Protein AF-A0AAD4NHD4-F1 (afdb_monomer_lite)

pLDDT: mean 84.61, std 11.79, range [45.31, 96.38]

Secondary structure (DSSP, 8-state):
----EEEEEE-TTTEEEETTEEEESSS--EE--HHHHHHTT-EEEEEE--STTHHHHHHHHS-HHHHHT-SEEEEES-HHHHHHHHHHHHH----

Sequence (95 aa):
MVLKHLIITIDKGKYKWKNGNTAFKNEQADFQIEPLLDLVGVQRQVIETERANHAFDLIKEMDAREWTSYDGLISVGGDRLFNEVLSSAVDRQTL

Organism: NCBI:txid166010

Structure (mmCIF, N/CA/C/O backbone):
data_AF-A0AAD4NHD4-F1
#
_entry.id   AF-A0AAD4NHD4-F1
#
loop_
_atom_site.group_PDB
_atom_site.id
_atom_site.type_symbol
_atom_site.label_atom_id
_atom_site.label_alt_id
_atom_site.label_comp_id
_atom_site.label_asym_id
_atom_site.label_entity_id
_atom_site.label_seq_id
_atom_site.pdbx_PDB_ins_code
_atom_site.Cartn_x
_atom_site.Cartn_y
_atom_site.Cartn_z
_atom_site.occupancy
_atom_site.B_iso_or_equiv
_atom_site.auth_seq_id
_atom_site.auth_comp_id
_atom_site.auth_asym_id
_atom_site.auth_atom_id
_atom_site.pdbx_PDB_model_num
ATOM 1 N N . MET A 1 1 ? -20.891 -6.177 -0.219 1.00 54.34 1 MET A N 1
ATOM 2 C CA . MET A 1 1 ? -19.486 -6.515 0.086 1.00 54.34 1 MET A CA 1
ATOM 3 C C . MET A 1 1 ? -18.931 -5.371 0.917 1.00 54.34 1 MET A C 1
ATOM 5 O O . MET A 1 1 ? -19.116 -4.235 0.505 1.00 54.34 1 MET A O 1
ATOM 9 N N . VAL A 1 2 ? -18.381 -5.638 2.101 1.00 66.56 2 VAL A N 1
ATOM 10 C CA . VAL A 1 2 ? -17.737 -4.611 2.941 1.00 66.56 2 VAL A CA 1
ATOM 11 C C . VAL A 1 2 ? -16.240 -4.852 2.814 1.00 66.56 2 VAL A C 1
ATOM 13 O O . VAL A 1 2 ? -15.817 -5.976 3.069 1.00 66.56 2 VAL A O 1
ATOM 16 N N . LEU A 1 3 ? -15.479 -3.847 2.372 1.00 74.44 3 LEU A N 1
ATOM 17 C CA . LEU A 1 3 ? -14.015 -3.909 2.345 1.00 74.44 3 LEU A CA 1
ATOM 18 C C . LEU A 1 3 ? -13.525 -4.047 3.792 1.00 74.44 3 LEU A C 1
ATOM 20 O O . LEU A 1 3 ? -13.947 -3.271 4.646 1.00 74.44 3 LEU A O 1
ATOM 24 N N . LYS A 1 4 ? -12.689 -5.039 4.082 1.00 79.81 4 LYS A N 1
ATOM 25 C CA . LYS A 1 4 ? -12.180 -5.333 5.426 1.00 79.81 4 LYS A CA 1
ATOM 26 C C . LYS A 1 4 ? -10.669 -5.187 5.520 1.00 79.81 4 LYS A C 1
ATOM 28 O O . LYS A 1 4 ? -10.207 -4.777 6.577 1.00 79.81 4 LYS A O 1
ATOM 33 N N . HIS A 1 5 ? -9.926 -5.477 4.452 1.00 87.69 5 HIS A N 1
ATOM 34 C CA . HIS A 1 5 ? -8.462 -5.457 4.439 1.00 87.69 5 HIS A CA 1
ATOM 35 C C . HIS A 1 5 ? -7.940 -4.736 3.192 1.00 87.69 5 HIS A C 1
ATOM 37 O O . HIS A 1 5 ? -8.145 -5.200 2.075 1.00 87.69 5 HIS A O 1
ATOM 43 N N . LEU A 1 6 ? -7.252 -3.606 3.368 1.00 88.56 6 LEU A N 1
ATOM 44 C CA . LEU A 1 6 ? -6.705 -2.800 2.268 1.00 88.56 6 LEU A CA 1
ATOM 45 C C . LEU A 1 6 ? -5.181 -2.655 2.365 1.00 88.56 6 LEU A C 1
ATOM 47 O O . LEU A 1 6 ? -4.634 -2.569 3.462 1.00 88.56 6 LEU A O 1
ATOM 51 N N . ILE A 1 7 ? -4.497 -2.523 1.230 1.00 90.00 7 ILE A N 1
ATOM 52 C CA . ILE A 1 7 ? -3.116 -2.013 1.194 1.00 90.00 7 ILE A CA 1
ATOM 53 C C . ILE A 1 7 ? -3.148 -0.543 0.789 1.00 90.00 7 ILE A C 1
ATOM 55 O O . ILE A 1 7 ? -3.789 -0.178 -0.195 1.00 90.00 7 ILE A O 1
ATOM 59 N N . ILE A 1 8 ? -2.423 0.298 1.521 1.00 89.88 8 ILE A N 1
ATOM 60 C CA . ILE A 1 8 ? -2.262 1.724 1.239 1.00 89.88 8 ILE A CA 1
ATOM 61 C C . ILE A 1 8 ? -0.795 1.991 0.909 1.00 89.88 8 ILE A C 1
ATOM 63 O O . ILE A 1 8 ? 0.061 1.935 1.789 1.00 89.88 8 ILE A O 1
ATOM 67 N N . THR A 1 9 ? -0.499 2.315 -0.346 1.00 89.94 9 THR A N 1
ATOM 68 C CA . THR A 1 9 ? 0.842 2.731 -0.778 1.00 89.94 9 THR A CA 1
ATOM 69 C C . THR A 1 9 ? 0.948 4.251 -0.777 1.00 89.94 9 THR A C 1
ATOM 71 O O . THR A 1 9 ? 0.084 4.922 -1.343 1.00 89.94 9 THR A O 1
ATOM 74 N N . ILE A 1 10 ? 2.013 4.796 -0.197 1.00 90.50 10 ILE A N 1
ATOM 75 C CA . ILE A 1 10 ? 2.215 6.236 -0.017 1.00 90.50 10 ILE A CA 1
ATOM 76 C C . ILE A 1 10 ? 3.521 6.663 -0.682 1.00 90.50 10 ILE A C 1
ATOM 78 O O . ILE A 1 10 ? 4.577 6.107 -0.381 1.00 90.50 10 ILE A O 1
ATOM 82 N N . ASP A 1 11 ? 3.471 7.694 -1.533 1.00 90.12 11 ASP A N 1
ATOM 83 C CA . ASP A 1 11 ? 4.672 8.317 -2.100 1.00 90.12 11 ASP A CA 1
ATOM 84 C C . ASP A 1 11 ? 5.419 9.054 -0.986 1.00 90.12 11 ASP A C 1
ATOM 86 O O . ASP A 1 11 ? 5.158 10.231 -0.713 1.00 90.12 11 ASP A O 1
ATOM 90 N N . LYS A 1 12 ? 6.382 8.369 -0.357 1.00 85.69 12 LYS A N 1
ATOM 91 C CA . LYS A 1 12 ? 7.218 8.936 0.707 1.00 85.69 12 LYS A CA 1
ATOM 92 C C . LYS A 1 12 ? 7.933 10.190 0.238 1.00 85.69 12 LYS A C 1
ATOM 94 O O . LYS A 1 12 ? 8.309 10.991 1.075 1.00 85.69 12 LYS A O 1
ATOM 99 N N . GLY A 1 13 ? 8.184 10.393 -1.057 1.00 83.56 13 GLY A N 1
ATOM 100 C CA . GLY A 1 13 ? 8.821 11.590 -1.611 1.00 83.56 13 GLY A CA 1
ATOM 101 C C . GLY A 1 13 ? 7.981 12.856 -1.441 1.00 83.56 13 GLY A C 1
ATOM 102 O O . GLY A 1 13 ? 8.553 13.930 -1.247 1.00 83.56 13 GLY A O 1
ATOM 103 N N . LYS A 1 14 ? 6.651 12.716 -1.419 1.00 81.69 14 LYS A N 1
ATOM 104 C CA . LYS A 1 14 ? 5.686 13.825 -1.343 1.00 81.69 14 LYS A CA 1
ATOM 105 C C . LYS A 1 14 ? 4.877 13.857 -0.051 1.00 81.69 14 LYS A C 1
ATOM 107 O O . LYS A 1 14 ? 4.583 14.943 0.441 1.00 81.69 14 LYS A O 1
ATOM 112 N N . TYR A 1 15 ? 4.570 12.696 0.512 1.00 85.12 15 TYR A N 1
ATOM 113 C CA . TYR A 1 15 ? 3.688 12.530 1.660 1.00 85.12 15 TYR A CA 1
ATOM 114 C C . TYR A 1 15 ? 4.402 11.824 2.818 1.00 85.12 15 TYR A C 1
ATOM 116 O O . TYR A 1 15 ? 5.444 11.191 2.638 1.00 85.12 15 TYR A O 1
ATOM 124 N N . LYS A 1 16 ? 3.855 11.956 4.026 1.00 78.50 16 LYS A N 1
ATOM 125 C CA . LYS A 1 16 ? 4.257 11.202 5.221 1.00 78.50 16 LYS A CA 1
ATOM 126 C C . LYS A 1 16 ? 3.020 10.701 5.948 1.00 78.50 16 LYS A C 1
ATOM 128 O O . LYS A 1 16 ? 2.068 11.468 6.097 1.00 78.50 16 LYS A O 1
ATOM 133 N N . TRP A 1 17 ? 3.075 9.474 6.459 1.00 79.75 17 TRP A N 1
ATOM 134 C CA . TRP A 1 17 ? 2.082 8.986 7.410 1.00 79.75 17 TRP A CA 1
ATOM 135 C C . TRP A 1 17 ? 2.462 9.405 8.834 1.00 79.75 17 TRP A C 1
ATOM 137 O O . TRP A 1 17 ? 3.565 9.118 9.304 1.00 79.75 17 TRP A O 1
ATOM 147 N N . LYS A 1 18 ? 1.576 10.117 9.534 1.00 74.25 18 LYS A N 1
ATOM 148 C CA . LYS A 1 18 ? 1.786 10.550 10.924 1.00 74.25 18 LYS A CA 1
ATOM 149 C C . LYS A 1 18 ? 0.480 10.509 11.707 1.00 74.25 18 LYS A C 1
ATOM 151 O O . LYS A 1 18 ? -0.459 11.203 11.337 1.00 74.25 18 LYS A O 1
A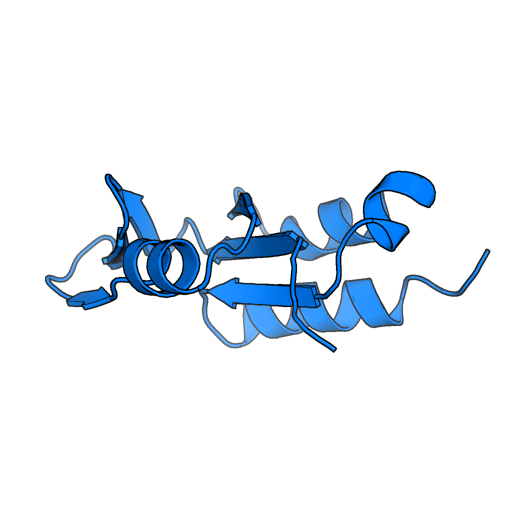TOM 156 N N . ASN A 1 19 ? 0.460 9.795 12.835 1.00 70.50 19 ASN A N 1
ATOM 157 C CA . ASN A 1 19 ? -0.627 9.833 13.826 1.00 70.50 19 ASN A CA 1
ATOM 158 C C . ASN A 1 19 ? -2.055 9.760 13.233 1.00 70.50 19 ASN A C 1
ATOM 160 O O . ASN A 1 19 ? -2.901 10.540 13.663 1.00 70.50 19 ASN A O 1
ATOM 164 N N . GLY A 1 20 ? -2.345 8.933 12.224 1.00 66.00 20 GLY A N 1
ATOM 165 C CA . GLY A 1 20 ? -3.673 8.972 11.584 1.00 66.00 20 GL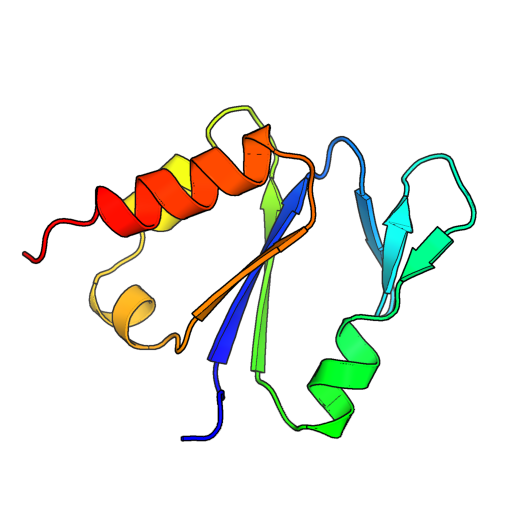Y A CA 1
ATOM 166 C C . GLY A 1 20 ? -3.722 9.568 10.182 1.00 66.00 20 GLY A C 1
ATOM 167 O O . GLY A 1 20 ? -4.684 9.376 9.440 1.00 66.00 20 GLY A O 1
ATOM 168 N N . ASN A 1 21 ? -2.730 10.377 9.823 1.00 66.25 21 ASN A N 1
ATOM 169 C CA . ASN A 1 21 ? -2.896 11.351 8.755 1.00 66.25 21 ASN A CA 1
ATOM 170 C C . ASN A 1 21 ? -1.828 11.207 7.687 1.00 66.25 21 ASN A C 1
ATOM 172 O O . ASN A 1 21 ? -0.647 11.002 7.974 1.00 66.25 21 ASN A O 1
ATOM 176 N N . THR A 1 22 ? -2.263 11.381 6.442 1.00 73.38 22 THR A N 1
ATOM 177 C CA . THR A 1 22 ? -1.346 11.638 5.342 1.00 73.38 22 THR A CA 1
ATOM 178 C C . THR A 1 22 ? -1.158 13.143 5.252 1.00 73.38 22 THR A C 1
ATOM 180 O O . THR A 1 22 ? -2.104 13.876 4.963 1.00 73.38 22 THR A O 1
ATOM 183 N N . ALA A 1 23 ? 0.070 13.591 5.483 1.00 66.88 23 ALA A N 1
ATOM 184 C CA . ALA A 1 23 ? 0.451 14.989 5.351 1.00 66.88 23 ALA A CA 1
ATOM 185 C C . ALA A 1 23 ? 1.394 15.166 4.163 1.00 66.88 23 ALA A C 1
ATOM 187 O O . ALA A 1 23 ? 2.296 14.344 3.959 1.00 66.88 23 ALA A O 1
ATOM 188 N N . PHE A 1 24 ? 1.245 16.256 3.411 1.00 70.88 24 PHE A N 1
ATOM 189 C CA . PHE A 1 24 ? 2.298 16.678 2.489 1.00 70.88 24 PHE A CA 1
ATOM 190 C C . PHE A 1 24 ? 3.579 16.976 3.272 1.00 70.88 24 PHE A C 1
ATOM 192 O O . PHE A 1 24 ? 3.562 17.528 4.371 1.00 70.88 24 PHE A O 1
ATOM 199 N N . LYS A 1 25 ? 4.733 16.624 2.704 1.00 72.56 25 LYS A N 1
ATOM 200 C CA . LYS A 1 25 ? 6.029 16.806 3.369 1.00 72.56 25 LYS A CA 1
ATOM 201 C C . LYS A 1 25 ? 6.349 18.261 3.717 1.00 72.56 25 LYS A C 1
ATOM 203 O O . LYS A 1 25 ? 7.037 18.477 4.713 1.00 72.56 25 LYS A O 1
ATOM 208 N N . ASN A 1 26 ? 5.868 19.206 2.908 1.00 67.12 26 ASN A N 1
ATOM 209 C CA . ASN A 1 26 ? 6.249 20.619 2.960 1.00 67.12 26 ASN A CA 1
ATOM 210 C C . ASN A 1 26 ? 5.046 21.580 3.084 1.00 67.12 26 ASN A C 1
ATOM 212 O O . ASN A 1 26 ? 5.248 22.788 3.024 1.00 67.12 26 ASN A O 1
ATOM 216 N N . GLU A 1 27 ? 3.817 21.079 3.247 1.00 64.19 27 GLU A N 1
ATOM 217 C CA . GLU A 1 27 ? 2.590 21.894 3.278 1.00 64.19 27 GLU A CA 1
ATOM 218 C C . GLU A 1 27 ? 1.630 21.419 4.379 1.00 64.19 27 GLU A C 1
ATOM 220 O O . GLU A 1 27 ? 1.622 20.244 4.744 1.00 64.19 27 GLU A O 1
ATOM 225 N N . GLN A 1 28 ? 0.795 22.328 4.894 1.00 57.47 28 GLN A N 1
ATOM 226 C CA . GLN A 1 28 ? -0.250 22.051 5.893 1.00 57.47 28 GLN A CA 1
ATOM 227 C C . GLN A 1 28 ? -1.540 21.541 5.241 1.00 57.47 28 GLN A C 1
ATOM 229 O O . GLN A 1 28 ? -2.610 22.126 5.394 1.00 57.47 28 GLN A O 1
ATOM 234 N N . ALA A 1 29 ? -1.442 20.445 4.499 1.00 59.72 29 ALA A N 1
ATOM 235 C CA . ALA A 1 29 ? -2.610 19.684 4.085 1.00 59.72 29 ALA A CA 1
ATOM 236 C C . ALA A 1 29 ? -2.548 18.317 4.771 1.00 59.72 29 ALA A C 1
ATOM 238 O O . ALA A 1 29 ? -1.840 17.414 4.324 1.00 59.72 29 ALA A O 1
ATOM 239 N N . ASP A 1 30 ? -3.276 18.210 5.884 1.00 63.22 30 ASP A N 1
ATOM 240 C CA . ASP A 1 30 ? -3.527 16.960 6.597 1.00 63.22 30 ASP A CA 1
ATOM 241 C C . ASP A 1 30 ? -4.820 16.361 6.043 1.00 63.22 30 ASP A C 1
ATOM 243 O O . ASP A 1 30 ? -5.924 16.764 6.414 1.00 63.22 30 ASP A O 1
ATOM 247 N N . PHE A 1 31 ? -4.693 15.405 5.125 1.00 67.44 31 PHE A N 1
ATOM 248 C CA . PHE A 1 31 ? -5.834 14.604 4.705 1.00 67.44 31 PHE A CA 1
ATOM 249 C C . PHE A 1 31 ? -5.930 13.374 5.612 1.00 67.44 31 PHE A C 1
ATOM 251 O O . PHE A 1 31 ? -5.020 12.538 5.681 1.00 67.44 31 PHE A O 1
ATOM 258 N N . GLN A 1 32 ? -7.035 13.291 6.350 1.00 72.88 32 GLN A N 1
ATOM 259 C CA . GLN A 1 32 ? -7.245 12.270 7.371 1.00 72.88 32 GLN A CA 1
ATOM 260 C C . GLN A 1 32 ? -7.891 11.023 6.758 1.00 72.88 32 GLN A C 1
ATOM 262 O O . GLN A 1 32 ? -9.113 10.911 6.689 1.00 72.88 32 GLN A O 1
ATOM 267 N N . ILE A 1 33 ? -7.067 10.084 6.29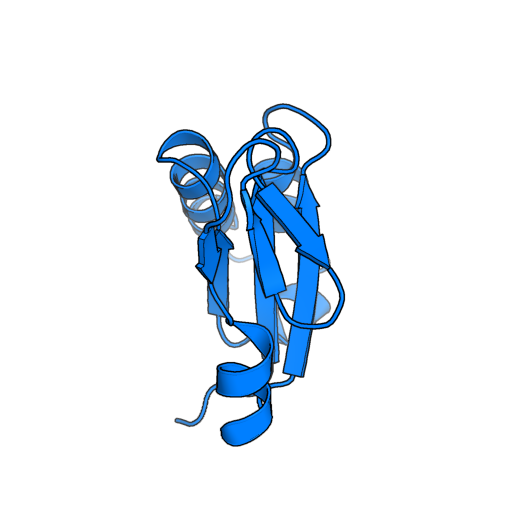2 1.00 77.69 33 ILE A N 1
ATOM 268 C CA . ILE A 1 33 ? -7.550 8.799 5.761 1.00 77.69 33 ILE A CA 1
ATOM 269 C C . ILE A 1 33 ? -7.813 7.805 6.895 1.00 77.69 33 ILE A C 1
ATOM 271 O O . ILE A 1 33 ? -8.825 7.110 6.865 1.00 77.69 33 ILE A O 1
ATOM 275 N N . GLU A 1 34 ? -6.942 7.731 7.907 1.00 77.19 34 GLU A N 1
ATOM 276 C CA . GLU A 1 34 ? -7.055 6.713 8.960 1.00 77.19 34 GLU A CA 1
ATOM 277 C C . GLU A 1 34 ? -8.340 6.846 9.788 1.00 77.19 34 GLU A C 1
ATOM 279 O O . GLU A 1 34 ? -9.029 5.837 9.909 1.00 77.19 34 GLU A O 1
ATOM 284 N N . PRO A 1 35 ? -8.764 8.041 10.259 1.00 81.69 35 PRO A N 1
ATOM 285 C CA . PRO A 1 35 ? -9.999 8.164 11.034 1.00 81.69 35 PRO A CA 1
ATOM 286 C C . PRO A 1 35 ? -11.244 7.746 10.249 1.00 81.69 35 PRO A C 1
ATOM 288 O O . PRO A 1 35 ? -12.181 7.195 10.822 1.00 81.69 35 PRO A O 1
ATOM 291 N N . LEU A 1 36 ? -11.256 7.976 8.930 1.00 82.38 36 LEU A N 1
ATOM 292 C CA . LEU A 1 36 ? -12.343 7.526 8.066 1.00 82.38 36 LEU A CA 1
ATOM 293 C C . LEU A 1 36 ? -12.372 5.998 7.984 1.00 82.38 36 LEU A C 1
ATOM 295 O O . LEU A 1 36 ? -13.441 5.406 8.105 1.00 82.38 36 LEU A O 1
ATOM 299 N N . LEU A 1 37 ? -11.209 5.368 7.799 1.00 83.81 37 LEU A N 1
ATOM 300 C CA . LEU A 1 37 ? -11.079 3.912 7.748 1.00 83.81 37 LEU A CA 1
ATOM 301 C C . LEU A 1 37 ? -11.384 3.257 9.103 1.00 83.81 37 LEU A C 1
ATOM 303 O O . LEU A 1 37 ? -12.033 2.214 9.137 1.00 83.81 37 LEU A O 1
ATOM 307 N N . ASP A 1 38 ? -10.985 3.882 10.210 1.00 84.94 38 ASP A N 1
ATOM 308 C CA . ASP A 1 38 ? -11.300 3.434 11.567 1.00 84.94 38 ASP A CA 1
ATOM 309 C C . ASP A 1 38 ? -12.802 3.507 11.847 1.00 84.94 38 ASP A C 1
ATOM 311 O O . ASP A 1 38 ? -13.372 2.554 12.378 1.00 84.94 38 ASP A O 1
ATOM 315 N N . LEU A 1 39 ? -13.466 4.593 11.429 1.00 86.44 39 LEU A N 1
ATOM 316 C CA . LEU A 1 39 ? -14.912 4.764 11.589 1.00 86.44 39 LEU A CA 1
ATOM 317 C C . LEU A 1 39 ? -15.705 3.631 10.924 1.00 86.44 39 LEU A C 1
ATOM 319 O O . LEU A 1 39 ? -16.749 3.226 11.435 1.00 86.44 39 LEU A O 1
ATOM 323 N N . VAL A 1 40 ? -15.211 3.112 9.797 1.00 86.94 40 VAL A N 1
ATOM 324 C CA . VAL A 1 40 ? -15.846 2.005 9.067 1.00 86.94 40 VAL A CA 1
ATOM 325 C C . VAL A 1 40 ? -15.264 0.626 9.410 1.00 86.94 40 VAL A C 1
ATOM 327 O O . VAL A 1 40 ? -15.717 -0.375 8.858 1.00 86.94 40 VAL A O 1
ATOM 330 N N . GLY A 1 41 ? -14.298 0.549 10.332 1.00 87.12 41 GLY A N 1
ATOM 331 C CA . GLY A 1 41 ? -13.705 -0.707 10.799 1.00 87.12 41 GLY A CA 1
ATOM 332 C C . GLY A 1 41 ? -12.820 -1.420 9.771 1.00 87.12 41 GLY A C 1
ATOM 333 O O . GLY A 1 41 ? -12.753 -2.649 9.772 1.00 87.12 41 GLY A O 1
ATOM 334 N N . VAL A 1 42 ? -12.156 -0.674 8.885 1.00 89.62 42 VAL A N 1
ATOM 335 C CA . VAL A 1 42 ? -11.272 -1.223 7.847 1.00 89.62 42 VAL A CA 1
ATOM 336 C C . VAL A 1 42 ? -9.869 -1.473 8.405 1.00 89.62 42 VAL A C 1
ATOM 338 O O . VAL A 1 42 ? -9.191 -0.568 8.905 1.00 89.62 42 VAL A O 1
ATOM 341 N N . GLN A 1 43 ? -9.397 -2.711 8.270 1.00 89.81 43 GLN A N 1
ATOM 342 C CA . GLN A 1 43 ? -8.002 -3.068 8.498 1.00 89.81 43 GLN A CA 1
ATOM 343 C C . GLN A 1 43 ? -7.157 -2.673 7.287 1.00 89.81 43 GLN A C 1
ATOM 345 O O . GLN A 1 43 ? -7.608 -2.712 6.141 1.00 89.81 43 GLN A O 1
ATOM 350 N N . ARG A 1 44 ? -5.913 -2.269 7.540 1.00 90.44 44 ARG A N 1
ATOM 351 C CA . ARG A 1 44 ? -5.034 -1.725 6.510 1.00 90.44 44 ARG A CA 1
ATOM 352 C C . ARG A 1 44 ? -3.572 -2.038 6.778 1.00 90.44 44 ARG A C 1
ATOM 354 O O . ARG A 1 44 ? -3.134 -1.992 7.925 1.00 90.44 44 ARG A O 1
ATOM 361 N N . GLN A 1 45 ? -2.824 -2.268 5.707 1.00 91.31 45 GLN A N 1
ATOM 362 C CA . GLN A 1 45 ? -1.367 -2.242 5.703 1.00 91.31 45 GLN A CA 1
ATOM 363 C C . GLN A 1 45 ? -0.909 -0.952 5.022 1.00 91.31 45 GLN A C 1
ATOM 365 O O . GLN A 1 45 ? -1.267 -0.696 3.875 1.00 91.31 45 GLN A O 1
ATOM 370 N N . VAL A 1 46 ? -0.126 -0.133 5.723 1.00 90.25 46 VAL A N 1
ATOM 371 C CA . VAL A 1 46 ? 0.413 1.121 5.179 1.00 90.25 46 VAL A CA 1
ATOM 372 C C . VAL A 1 46 ? 1.862 0.913 4.754 1.00 90.25 46 VAL A C 1
ATOM 374 O O . VAL A 1 46 ? 2.674 0.413 5.529 1.00 90.25 46 VAL A O 1
ATOM 377 N N . ILE A 1 47 ? 2.181 1.309 3.524 1.00 91.38 47 ILE A N 1
ATOM 378 C CA . ILE A 1 47 ? 3.481 1.103 2.888 1.00 91.38 47 ILE A CA 1
ATOM 379 C C . ILE A 1 47 ? 3.978 2.434 2.332 1.00 91.38 47 ILE A C 1
ATOM 381 O O . ILE A 1 47 ? 3.418 2.971 1.379 1.00 91.38 47 ILE A O 1
ATOM 385 N N . GLU A 1 48 ? 5.065 2.959 2.888 1.00 92.12 48 GLU A N 1
ATOM 386 C CA . GLU A 1 48 ? 5.745 4.131 2.332 1.00 92.12 48 GLU A CA 1
ATOM 387 C C . GLU A 1 48 ? 6.769 3.705 1.266 1.00 92.12 48 GLU A C 1
ATOM 389 O O . GLU A 1 48 ? 7.662 2.897 1.523 1.00 92.12 48 GLU A O 1
ATOM 394 N N . THR A 1 49 ? 6.675 4.250 0.052 1.00 93.62 49 THR A N 1
ATOM 395 C CA . THR A 1 49 ? 7.570 3.875 -1.050 1.00 93.62 49 THR A CA 1
ATOM 396 C C . THR A 1 49 ? 8.957 4.493 -0.888 1.00 93.62 49 THR A C 1
ATOM 398 O O . THR A 1 49 ? 9.066 5.702 -0.709 1.00 93.62 49 THR A O 1
ATOM 401 N N . GLU A 1 50 ? 10.036 3.726 -1.036 1.00 93.12 50 GLU A N 1
ATOM 402 C CA . GLU A 1 50 ? 11.393 4.236 -0.782 1.00 93.12 50 GLU A CA 1
ATOM 403 C C . GLU A 1 50 ? 12.157 4.611 -2.055 1.00 93.12 50 GLU A C 1
ATOM 405 O O . GLU A 1 50 ? 13.101 5.397 -2.011 1.00 93.12 50 GLU A O 1
ATOM 410 N N . ARG A 1 51 ? 11.732 4.072 -3.200 1.00 93.94 51 ARG A N 1
ATOM 411 C CA . ARG A 1 51 ? 12.377 4.244 -4.503 1.00 93.94 51 ARG A CA 1
ATOM 412 C C . ARG A 1 51 ? 11.360 4.151 -5.638 1.00 93.94 51 ARG A C 1
ATOM 414 O O . ARG A 1 51 ? 10.232 3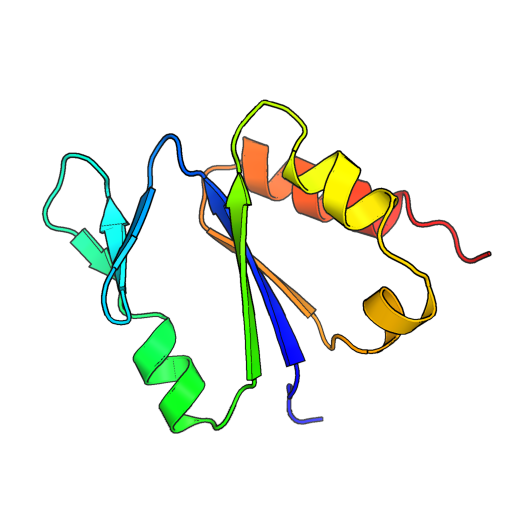.705 -5.450 1.00 93.94 51 ARG A O 1
ATOM 421 N N . ALA A 1 52 ? 11.808 4.526 -6.831 1.00 91.88 52 ALA A N 1
ATOM 422 C CA . ALA A 1 52 ? 11.153 4.195 -8.093 1.00 91.88 52 ALA A CA 1
ATOM 423 C C . ALA A 1 52 ? 10.780 2.703 -8.170 1.00 91.88 52 ALA A C 1
ATOM 425 O O . ALA A 1 52 ? 11.601 1.867 -7.781 1.00 91.88 52 ALA A O 1
ATOM 426 N N . ASN A 1 53 ? 9.596 2.384 -8.703 1.00 95.06 53 ASN A N 1
ATOM 427 C CA . ASN A 1 53 ? 9.079 1.017 -8.853 1.00 95.06 53 ASN A CA 1
ATOM 428 C C . ASN A 1 53 ? 8.896 0.249 -7.533 1.00 95.06 53 ASN A C 1
ATOM 430 O O . ASN A 1 53 ? 8.660 -0.953 -7.565 1.00 95.06 53 ASN A O 1
ATOM 434 N N . HIS A 1 54 ? 8.993 0.897 -6.364 1.00 95.94 54 HIS A N 1
ATOM 435 C CA . HIS A 1 54 ? 8.873 0.170 -5.098 1.00 95.94 54 HIS A CA 1
ATOM 436 C C . HIS A 1 54 ? 7.475 -0.414 -4.908 1.00 95.94 54 HIS A C 1
ATOM 438 O O . HIS A 1 54 ? 7.356 -1.564 -4.498 1.00 95.94 54 HIS A O 1
ATOM 444 N N . ALA A 1 55 ? 6.429 0.355 -5.230 1.00 95.88 55 ALA A N 1
ATOM 445 C CA . ALA A 1 55 ? 5.062 -0.149 -5.140 1.00 95.88 55 ALA A CA 1
ATOM 446 C C . ALA A 1 55 ? 4.832 -1.286 -6.138 1.00 95.88 55 ALA A C 1
ATOM 448 O O . ALA A 1 55 ? 4.191 -2.274 -5.793 1.00 95.88 55 ALA A O 1
ATOM 449 N N . PHE A 1 56 ? 5.397 -1.159 -7.343 1.00 96.06 56 PHE A N 1
ATOM 450 C CA . PHE A 1 56 ? 5.281 -2.188 -8.365 1.00 96.06 56 PHE A CA 1
ATOM 451 C C . PHE A 1 56 ? 5.895 -3.515 -7.904 1.00 96.06 56 PHE A C 1
ATOM 453 O O . PHE A 1 56 ? 5.206 -4.533 -7.907 1.00 96.06 56 PHE A O 1
ATOM 460 N N . ASP A 1 57 ? 7.161 -3.493 -7.475 1.00 95.75 57 ASP A N 1
ATOM 461 C CA . ASP A 1 57 ? 7.883 -4.700 -7.063 1.00 95.75 57 ASP A CA 1
ATOM 462 C C . ASP A 1 57 ? 7.214 -5.345 -5.847 1.00 95.75 57 ASP A C 1
ATOM 464 O O . ASP A 1 57 ? 6.941 -6.540 -5.859 1.00 95.75 57 ASP A O 1
ATOM 468 N N . LEU A 1 58 ? 6.862 -4.549 -4.830 1.00 94.69 58 LEU A N 1
ATOM 469 C CA . LEU A 1 58 ? 6.241 -5.060 -3.610 1.00 94.69 58 LEU A CA 1
ATOM 470 C C . LEU A 1 58 ? 4.907 -5.747 -3.901 1.00 94.69 58 LEU A C 1
ATOM 472 O O . LEU A 1 58 ? 4.674 -6.859 -3.433 1.00 94.69 58 LEU A O 1
ATOM 476 N N . ILE A 1 59 ? 4.035 -5.104 -4.684 1.00 93.81 59 ILE A N 1
ATOM 477 C CA . ILE A 1 59 ? 2.740 -5.688 -5.036 1.00 93.81 59 ILE A CA 1
ATOM 478 C C . ILE A 1 59 ? 2.948 -6.917 -5.912 1.00 93.81 59 ILE A C 1
ATOM 480 O O . ILE A 1 59 ? 2.270 -7.909 -5.691 1.00 93.81 59 ILE A O 1
ATOM 4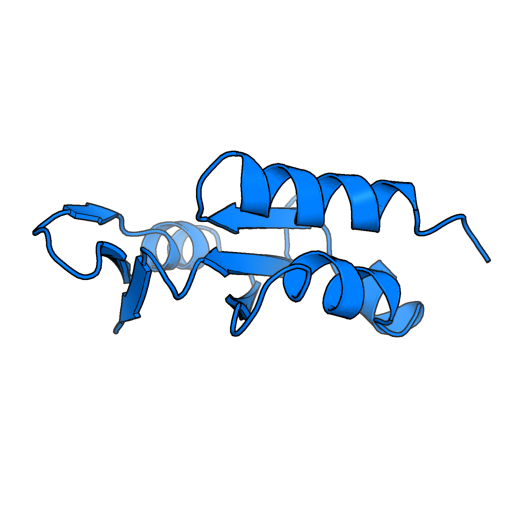84 N N . LYS A 1 60 ? 3.875 -6.903 -6.875 1.00 93.25 60 LYS A N 1
ATOM 485 C CA . LYS A 1 60 ? 4.132 -8.036 -7.778 1.00 93.25 60 LYS A CA 1
ATOM 486 C C . LYS A 1 60 ? 4.762 -9.246 -7.079 1.00 93.25 60 LYS A C 1
ATOM 488 O O . LYS A 1 60 ? 4.437 -10.375 -7.429 1.00 93.25 60 LYS A O 1
ATOM 493 N N . GLU A 1 61 ? 5.625 -9.030 -6.095 1.00 92.94 61 GLU A N 1
ATOM 494 C CA . GLU A 1 61 ? 6.355 -10.091 -5.387 1.00 92.94 61 GLU A CA 1
ATOM 495 C C . GLU A 1 61 ? 5.613 -10.619 -4.149 1.00 92.94 61 GLU A C 1
ATOM 497 O O . GLU A 1 61 ? 5.988 -11.658 -3.609 1.00 92.94 61 GLU A O 1
ATOM 502 N N . MET A 1 62 ? 4.539 -9.946 -3.719 1.00 92.75 62 MET A N 1
ATOM 503 C CA . MET A 1 62 ? 3.700 -10.366 -2.592 1.00 92.75 62 MET A CA 1
ATOM 504 C C . MET A 1 62 ? 3.227 -11.821 -2.741 1.00 92.75 62 MET A C 1
ATOM 506 O O . MET A 1 62 ? 2.756 -12.217 -3.818 1.00 92.75 62 MET A O 1
ATOM 510 N N . ASP A 1 63 ? 3.316 -12.603 -1.656 1.00 92.75 63 ASP A N 1
ATOM 511 C CA . ASP A 1 63 ? 2.853 -13.998 -1.614 1.00 92.75 63 ASP A CA 1
ATOM 512 C C . ASP A 1 63 ? 1.392 -14.079 -2.076 1.00 92.75 63 ASP A C 1
ATOM 514 O O . ASP A 1 63 ? 0.574 -13.209 -1.775 1.00 92.75 63 ASP A O 1
ATOM 518 N N . ALA A 1 64 ? 1.050 -15.120 -2.836 1.00 90.75 64 ALA A N 1
ATOM 519 C CA . ALA A 1 64 ? -0.284 -15.254 -3.413 1.00 90.75 64 ALA A CA 1
ATOM 520 C C . ALA A 1 64 ? -1.391 -15.263 -2.346 1.00 90.75 64 ALA A C 1
ATOM 522 O O . ALA A 1 64 ? -2.430 -14.640 -2.553 1.00 90.75 64 ALA A O 1
ATOM 523 N N . ARG A 1 65 ? -1.165 -15.908 -1.192 1.00 91.44 65 ARG A N 1
ATOM 524 C CA . ARG A 1 65 ? -2.152 -15.963 -0.101 1.00 91.44 65 ARG A CA 1
ATOM 525 C C . ARG A 1 65 ? -2.320 -14.600 0.545 1.00 91.44 65 ARG A C 1
ATOM 527 O O . ARG A 1 65 ? -3.451 -14.193 0.794 1.00 91.44 65 ARG A O 1
ATOM 534 N N . GLU A 1 66 ? -1.211 -13.902 0.774 1.00 91.31 66 GLU A N 1
ATOM 535 C CA . GLU A 1 66 ? -1.225 -12.532 1.283 1.00 91.31 66 GLU A CA 1
ATOM 536 C C . GLU A 1 66 ? -1.977 -11.604 0.316 1.00 91.31 66 GLU A C 1
ATOM 538 O O . GLU A 1 66 ? -2.927 -10.945 0.727 1.00 91.31 66 GLU A O 1
ATOM 543 N N . TRP A 1 67 ? -1.665 -11.643 -0.980 1.00 91.50 67 TRP A N 1
ATOM 544 C CA . TRP A 1 67 ? -2.363 -10.863 -2.007 1.00 91.50 67 TRP A CA 1
ATOM 545 C C . TRP A 1 67 ? -3.874 -11.117 -2.016 1.00 91.50 67 TRP A C 1
ATOM 547 O O . TRP A 1 67 ? -4.661 -10.175 -1.988 1.00 91.50 67 TRP A O 1
ATOM 557 N N . THR A 1 68 ? -4.290 -12.388 -1.997 1.00 90.50 68 THR A N 1
ATOM 558 C CA . THR A 1 68 ? -5.717 -12.756 -1.981 1.00 90.50 68 THR A CA 1
ATOM 559 C C . THR A 1 68 ? -6.430 -12.437 -0.666 1.00 90.50 68 THR A C 1
ATOM 561 O O . THR A 1 68 ? -7.652 -12.549 -0.607 1.00 90.50 68 THR A O 1
ATOM 564 N N . SER A 1 69 ? -5.696 -12.066 0.389 1.00 91.69 69 SER A N 1
ATOM 565 C CA . SER A 1 69 ? -6.283 -11.670 1.673 1.00 91.69 69 SER A CA 1
ATOM 566 C C . SER A 1 69 ? -6.752 -10.211 1.703 1.00 91.69 69 SER A C 1
ATOM 568 O O . SER A 1 69 ? -7.496 -9.836 2.610 1.00 91.69 69 SER A O 1
ATOM 570 N N . TYR A 1 70 ? -6.353 -9.402 0.716 1.00 92.62 70 TYR A N 1
ATOM 571 C CA . TYR A 1 70 ? -6.750 -8.002 0.600 1.00 92.62 70 TYR A CA 1
ATOM 572 C C . TYR A 1 70 ? -7.930 -7.816 -0.357 1.00 92.62 70 TYR A C 1
ATOM 574 O O . TYR A 1 70 ? -7.993 -8.406 -1.432 1.00 92.62 70 TYR A O 1
ATOM 582 N N . ASP A 1 71 ? -8.843 -6.922 0.014 1.00 92.06 71 ASP A N 1
ATOM 583 C CA . ASP A 1 71 ? -10.020 -6.561 -0.778 1.00 92.06 71 ASP A CA 1
ATOM 584 C C . ASP A 1 71 ? -9.734 -5.444 -1.796 1.00 92.06 71 ASP A C 1
ATOM 586 O O . ASP A 1 71 ? -10.544 -5.189 -2.689 1.00 92.06 71 ASP A O 1
ATOM 590 N N . GLY A 1 72 ? -8.611 -4.731 -1.651 1.00 90.81 72 GLY A N 1
ATOM 591 C CA . GLY A 1 72 ? -8.267 -3.631 -2.544 1.00 90.81 72 GLY A CA 1
ATOM 592 C C . GLY A 1 72 ? -6.961 -2.906 -2.224 1.00 90.81 72 GLY A C 1
ATOM 593 O O . GLY A 1 72 ? -6.361 -3.059 -1.159 1.00 90.81 72 GLY A O 1
ATOM 594 N N . LEU A 1 73 ? -6.554 -2.076 -3.185 1.00 92.69 73 LEU A N 1
ATOM 595 C CA . LEU A 1 73 ? -5.365 -1.228 -3.146 1.00 92.69 73 LEU A CA 1
ATOM 596 C C . LEU A 1 73 ? -5.770 0.253 -3.126 1.00 92.69 73 LEU A C 1
ATOM 598 O O . LEU A 1 73 ? -6.662 0.668 -3.868 1.00 92.69 73 LEU A O 1
ATOM 602 N N . ILE A 1 74 ? -5.072 1.064 -2.332 1.00 91.12 74 ILE A N 1
ATOM 603 C CA . ILE A 1 74 ? -5.175 2.526 -2.310 1.00 91.12 74 ILE A CA 1
ATOM 604 C C . ILE A 1 74 ? -3.801 3.121 -2.630 1.00 91.12 74 ILE A C 1
ATOM 606 O O . ILE A 1 74 ? -2.817 2.836 -1.951 1.00 91.12 74 ILE A O 1
ATOM 610 N N . SER A 1 75 ? -3.747 4.005 -3.628 1.00 92.62 75 SER A N 1
ATOM 611 C CA . SER A 1 75 ? -2.550 4.779 -3.972 1.00 92.62 75 SER A CA 1
ATOM 612 C C . SER A 1 75 ? -2.671 6.219 -3.475 1.00 92.62 75 SER A C 1
ATOM 614 O O . SER A 1 75 ? -3.529 6.965 -3.943 1.00 92.62 75 SER A O 1
ATOM 616 N N . VAL A 1 76 ? -1.772 6.632 -2.581 1.00 90.38 76 VAL A N 1
ATOM 617 C CA . VAL A 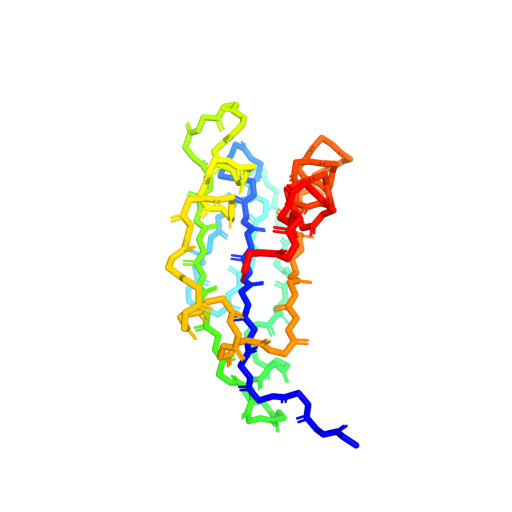1 76 ? -1.664 7.997 -2.049 1.00 90.38 76 VAL A CA 1
ATOM 618 C C . VAL A 1 76 ? -0.387 8.641 -2.591 1.00 90.38 76 VAL A C 1
ATOM 620 O O . VAL A 1 76 ? 0.701 8.535 -2.024 1.00 90.38 76 VAL A O 1
ATOM 623 N N . GLY A 1 77 ? -0.502 9.274 -3.753 1.00 88.75 77 GLY A N 1
ATOM 624 C CA . GLY A 1 77 ? 0.634 9.779 -4.519 1.00 88.75 77 GLY A CA 1
ATOM 625 C C . GLY A 1 77 ? 0.185 10.557 -5.751 1.00 88.75 77 GLY A C 1
ATOM 626 O O . GLY A 1 77 ? -0.988 10.884 -5.891 1.00 88.75 77 GLY A O 1
ATOM 627 N N . GLY A 1 78 ? 1.123 10.863 -6.649 1.00 89.44 78 GLY A N 1
ATOM 628 C CA . GLY A 1 78 ? 0.783 11.337 -7.998 1.00 89.44 78 GLY A CA 1
ATOM 629 C C . GLY A 1 78 ? 0.599 10.187 -8.994 1.00 89.44 78 GLY A C 1
ATOM 630 O O . GLY A 1 78 ? 0.778 9.020 -8.643 1.00 89.44 78 GLY A O 1
ATOM 631 N N . ASP A 1 79 ? 0.356 10.532 -10.258 1.00 92.50 79 ASP A N 1
ATOM 632 C CA . ASP A 1 79 ? 0.074 9.585 -11.355 1.00 92.50 79 ASP A CA 1
ATOM 633 C C . ASP A 1 79 ? 1.113 8.473 -11.500 1.00 92.50 79 ASP A C 1
ATOM 635 O O . ASP A 1 79 ? 0.786 7.336 -11.827 1.00 92.50 79 ASP A O 1
ATOM 639 N N . ARG A 1 80 ? 2.379 8.781 -11.207 1.00 93.75 80 ARG A N 1
ATOM 640 C CA . ARG A 1 80 ? 3.454 7.792 -11.237 1.00 93.75 80 ARG A CA 1
ATOM 641 C C . ARG A 1 80 ? 3.209 6.642 -10.258 1.00 93.75 80 ARG A C 1
ATOM 643 O O . ARG A 1 80 ? 3.305 5.490 -10.666 1.00 93.75 80 ARG A O 1
ATOM 650 N N . LEU A 1 81 ? 2.902 6.946 -8.993 1.00 95.12 81 LEU A N 1
ATOM 651 C CA . LEU A 1 81 ? 2.636 5.911 -7.989 1.00 95.12 81 LEU A CA 1
ATOM 652 C C . LEU A 1 81 ? 1.368 5.137 -8.348 1.00 95.12 81 LEU A C 1
ATOM 654 O O . LEU A 1 81 ? 1.366 3.912 -8.293 1.00 95.12 81 LEU A O 1
ATOM 658 N N . PHE A 1 82 ? 0.325 5.845 -8.787 1.00 94.81 82 PHE A N 1
ATOM 659 C CA . PHE A 1 82 ? -0.901 5.214 -9.267 1.00 94.81 82 PHE A CA 1
ATOM 660 C C . PHE A 1 82 ? -0.613 4.199 -10.381 1.00 94.81 82 PHE A C 1
ATOM 662 O O . PHE A 1 82 ? -1.104 3.073 -10.330 1.00 94.81 82 PHE A O 1
ATOM 669 N N . ASN A 1 83 ? 0.234 4.558 -11.346 1.00 95.94 83 ASN A N 1
ATOM 670 C CA . ASN A 1 83 ? 0.603 3.662 -12.432 1.00 95.94 83 ASN A CA 1
ATOM 671 C C . ASN A 1 83 ? 1.424 2.453 -11.959 1.00 95.94 83 ASN A C 1
ATOM 673 O O . ASN A 1 83 ? 1.210 1.359 -12.470 1.00 95.94 83 ASN A O 1
ATOM 677 N N . GLU A 1 84 ? 2.332 2.614 -10.991 1.00 96.38 84 GLU A N 1
ATOM 678 C CA . GLU A 1 84 ? 3.067 1.488 -10.390 1.00 96.38 84 GLU A CA 1
ATOM 679 C C . GLU A 1 84 ? 2.106 0.490 -9.715 1.00 96.38 84 GLU A C 1
ATOM 681 O O . GLU A 1 84 ? 2.200 -0.720 -9.938 1.00 96.38 84 GLU A O 1
ATOM 686 N N . VAL A 1 85 ? 1.141 0.996 -8.942 1.00 96.00 85 VAL A N 1
ATOM 687 C CA . VAL A 1 85 ? 0.126 0.194 -8.237 1.00 96.00 85 VAL A CA 1
ATOM 688 C C . VAL A 1 85 ? -0.812 -0.514 -9.217 1.00 96.00 85 VAL A C 1
ATOM 690 O O . VAL A 1 85 ? -1.041 -1.714 -9.100 1.00 96.00 85 VAL A O 1
ATOM 693 N N . LEU A 1 86 ? -1.331 0.203 -10.216 1.00 95.25 86 LEU A N 1
ATOM 694 C CA . LEU A 1 86 ? -2.218 -0.378 -11.223 1.00 95.25 86 LEU A CA 1
ATOM 695 C C . LEU A 1 86 ? -1.487 -1.417 -12.078 1.00 95.25 86 LEU A C 1
ATOM 697 O O . LEU A 1 86 ? -1.991 -2.520 -12.271 1.00 95.25 86 LEU A O 1
ATOM 701 N N . SER A 1 87 ? -0.296 -1.077 -12.578 1.00 95.38 87 SER A N 1
ATOM 702 C CA . SER A 1 87 ? 0.458 -1.963 -13.467 1.00 95.38 87 SER A CA 1
ATOM 703 C C . SER A 1 87 ? 0.868 -3.244 -12.756 1.00 95.38 87 SER A C 1
ATOM 705 O O . SER A 1 87 ? 0.787 -4.303 -13.360 1.00 95.38 87 SER A O 1
ATOM 707 N N . SER A 1 88 ? 1.262 -3.181 -11.482 1.00 94.62 88 SER A N 1
ATOM 708 C CA . SER A 1 88 ? 1.585 -4.391 -10.717 1.00 94.62 88 SER A CA 1
ATOM 709 C C . SER A 1 88 ? 0.359 -5.261 -10.474 1.00 94.62 88 SER A C 1
ATOM 711 O O . SER A 1 88 ? 0.438 -6.466 -10.680 1.00 94.62 88 SER A O 1
ATOM 713 N N . ALA A 1 89 ? -0.788 -4.675 -10.123 1.00 92.25 89 ALA A N 1
ATOM 714 C CA . ALA A 1 89 ? -2.032 -5.427 -9.970 1.00 92.25 89 ALA A CA 1
ATOM 715 C C . ALA A 1 89 ? -2.469 -6.124 -11.274 1.00 92.25 89 ALA A C 1
ATOM 717 O O . ALA A 1 89 ? -2.982 -7.238 -11.223 1.00 92.25 89 ALA A O 1
ATOM 718 N N . VAL A 1 90 ? -2.242 -5.493 -12.433 1.00 92.19 90 VAL A N 1
ATOM 719 C CA . VAL A 1 90 ? -2.516 -6.084 -13.756 1.00 92.19 90 VAL A CA 1
ATOM 720 C C . VAL A 1 90 ? -1.474 -7.143 -14.140 1.00 92.19 90 VAL A C 1
ATOM 722 O O . VAL A 1 90 ? -1.825 -8.164 -14.727 1.00 92.19 90 VAL A O 1
ATOM 725 N N . ASP A 1 91 ? -0.199 -6.916 -13.816 1.00 91.06 91 ASP A N 1
ATOM 726 C CA . ASP A 1 91 ? 0.917 -7.810 -14.156 1.00 91.06 91 ASP A CA 1
ATOM 727 C C . ASP A 1 91 ? 0.996 -9.049 -13.253 1.00 91.06 91 ASP A C 1
ATOM 729 O O . ASP A 1 91 ? 1.645 -10.034 -13.606 1.00 91.06 91 ASP A O 1
ATOM 733 N N . ARG A 1 92 ? 0.280 -9.050 -12.119 1.00 83.31 92 ARG A N 1
ATOM 734 C CA . ARG A 1 92 ? -0.052 -10.267 -11.367 1.00 83.31 92 ARG A CA 1
ATOM 735 C C . ARG A 1 92 ? -1.010 -11.133 -12.196 1.00 83.31 92 ARG A C 1
ATOM 737 O O . ARG A 1 92 ? -2.186 -11.282 -11.871 1.00 83.31 92 ARG A O 1
ATOM 744 N N . GLN A 1 93 ? -0.510 -11.705 -13.291 1.00 61.44 93 GLN A N 1
ATOM 745 C CA . GLN A 1 93 ? -1.193 -12.782 -13.991 1.00 61.44 93 GLN A CA 1
ATOM 746 C C . GLN A 1 93 ? -1.386 -13.935 -13.011 1.00 61.44 93 GLN A C 1
ATOM 748 O O . GLN A 1 93 ? -0.476 -14.317 -12.278 1.00 61.44 93 GLN A O 1
ATOM 753 N N . THR A 1 94 ? -2.616 -14.428 -12.978 1.00 51.41 94 THR A N 1
ATOM 754 C CA . THR A 1 94 ? -3.098 -15.499 -12.113 1.00 51.41 94 THR A CA 1
ATOM 755 C C . THR A 1 94 ? -2.225 -16.745 -12.314 1.00 51.41 94 THR A C 1
ATOM 757 O O . THR A 1 94 ? -2.349 -17.413 -13.339 1.00 51.41 94 THR A O 1
ATOM 760 N N . LEU A 1 95 ? -1.317 -17.020 -11.372 1.00 45.31 95 LEU A N 1
ATOM 761 C CA . LEU A 1 95 ? -0.701 -18.340 -11.191 1.00 45.31 95 LEU A CA 1
ATOM 762 C C . LEU A 1 95 ? -1.569 -19.173 -10.248 1.00 45.31 95 LEU A C 1
ATOM 764 O O . LEU A 1 95 ? -2.032 -18.603 -9.233 1.00 45.31 95 LEU A O 1
#

Radius of gyration: 13.51 Å; chains: 1; bounding box: 32×40×28 Å

Foldseek 3Di:
DQFAEEEEEAALVFWDDDDQFTDGPPDPDTDRPRVVCVVSNHHYDYHYADDQLRLLCCLQVDDPVRNVVGPYYHYHDDPRSVCSNVVSVVVNDPD

InterPro domains:
  IPR001206 Diacylglycerol kinase, catalytic domain [PF00781] (31-91)
  IPR001206 Diacylglycerol kinase, catalytic domain [PS50146] (1-95)
  IPR016064 NAD kinase/diacylglycerol kinase-like domain superfamily [SSF111331] (31-93)
  IPR017438 Inorganic polyphosphate/ATP-NAD kinase, N-terminal [G3DSA:3.40.50.10330] (19-95)
  IPR050187 Lipid Phosphate Formation and Regulation [PTHR12358] (32-87)